Protein AF-B8X956-F1 (afdb_monomer_lite)

Foldseek 3Di:
DQDPVPDDDFLLAGFDQDPVGTHDPVRSLVVLLVVLLVVQVVCCVVPVDGDQEEEGDQQDHDPSNCVSCVVSNNNAYEGQAADDDDPPDSNSYHYDHDDDDDD

Secondary structure (DSSP, 8-state):
--STT-----TTTS--EETTEEPPHHHHHHHHHHHHHHHHHHHHHHHSS---EEE-GGG---HHHHHHHHHTT--EEE-S--S---TTS-STTB--PPPPP--

InterPro domains:
  IPR002509 NodB homology domain [PF01522] (27-76)
  IPR002509 NodB homology domain [PS51677] (1-103)
  IPR011330 Glycoside hydrolase/deacetylase, beta/alpha-barrel [SSF88713] (30-89)

Radius of gyration: 15.62 Å; chains: 1; bounding box: 40×40×42 Å

Sequence (103 aa):
LANPQGNVQPAVTTAGWSQNGYESMADYRARIKADFDASASQLREQTGRAPRILVWPYGAFNQTALDLARAAGMPYTFTLAEGLNKLSDSGSTVRRYLLEEDT

Organism: Aeromonas veronii (NCBI:txid654)

pLDDT: mean 96.73, std 4.14, range [64.19, 98.75]

Structure (mmCIF, N/CA/C/O backbone):
data_AF-B8X956-F1
#
_entry.id   AF-B8X956-F1
#
loop_
_atom_site.group_PDB
_atom_site.id
_atom_site.type_symbol
_atom_site.label_atom_id
_atom_site.label_alt_id
_atom_site.label_comp_id
_atom_site.label_asym_id
_atom_site.label_entity_id
_atom_site.label_seq_id
_atom_site.pdbx_PDB_ins_code
_atom_site.Cartn_x
_atom_site.Cartn_y
_atom_site.Cartn_z
_atom_site.occupancy
_atom_site.B_iso_or_equiv
_atom_site.auth_seq_id
_atom_site.auth_comp_id
_atom_site.auth_asym_id
_atom_site.auth_atom_id
_atom_site.pdbx_PDB_model_num
ATOM 1 N N . LEU A 1 1 ? 11.814 5.717 -10.799 1.00 92.69 1 LEU A N 1
ATOM 2 C CA . LEU A 1 1 ? 10.890 6.319 -11.793 1.00 92.69 1 LEU A CA 1
ATOM 3 C C . LEU A 1 1 ? 9.863 5.278 -12.207 1.00 92.69 1 LEU A C 1
ATOM 5 O O . LEU A 1 1 ? 10.097 4.104 -11.950 1.00 92.69 1 LEU A O 1
ATOM 9 N N . ALA A 1 2 ? 8.760 5.687 -12.829 1.00 95.94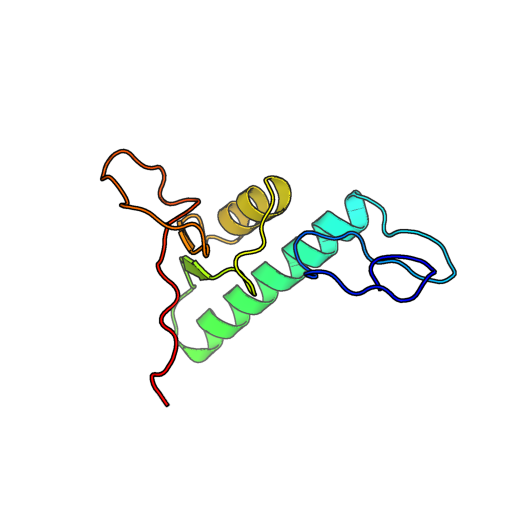 2 ALA A N 1
ATOM 10 C CA . ALA A 1 2 ? 7.760 4.777 -13.385 1.00 95.94 2 ALA A CA 1
ATOM 11 C C . ALA A 1 2 ? 8.051 4.393 -14.845 1.00 95.94 2 ALA A C 1
ATOM 13 O O . ALA A 1 2 ? 7.528 3.397 -15.331 1.00 95.94 2 ALA A O 1
ATOM 14 N N . ASN A 1 3 ? 8.848 5.186 -15.570 1.00 96.50 3 ASN A N 1
ATOM 15 C CA . ASN A 1 3 ? 9.197 4.943 -16.971 1.00 96.50 3 ASN A CA 1
ATOM 16 C C . ASN A 1 3 ? 10.472 5.721 -17.391 1.00 96.50 3 ASN A C 1
ATOM 18 O O . ASN A 1 3 ? 10.956 6.549 -16.609 1.00 96.50 3 ASN A O 1
ATOM 22 N N . PRO A 1 4 ? 10.999 5.499 -18.616 1.00 96.62 4 PRO A N 1
ATOM 23 C CA . PRO A 1 4 ? 12.176 6.206 -19.132 1.00 96.62 4 PRO A CA 1
ATOM 24 C C . PRO A 1 4 ? 12.018 7.721 -19.283 1.00 96.62 4 PRO A C 1
ATOM 26 O O . PRO A 1 4 ? 13.010 8.440 -19.306 1.00 96.62 4 PRO A O 1
ATOM 29 N N . GLN A 1 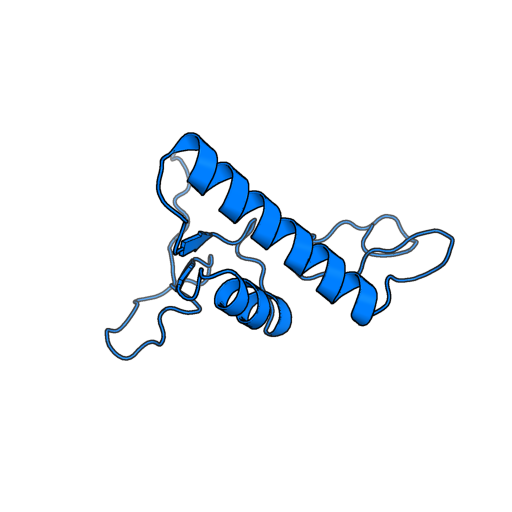5 ? 10.784 8.213 -19.406 1.00 96.56 5 GLN A N 1
ATOM 30 C CA . GLN A 1 5 ? 10.495 9.638 -19.596 1.00 96.56 5 GLN A CA 1
ATOM 31 C C . GLN A 1 5 ? 10.571 10.439 -18.289 1.00 96.56 5 GLN A C 1
ATOM 33 O O . GLN A 1 5 ? 10.433 11.656 -18.316 1.00 96.56 5 GLN A O 1
ATOM 38 N N . GLY A 1 6 ? 10.790 9.777 -17.149 1.00 95.50 6 GLY A N 1
ATOM 39 C CA . GLY A 1 6 ? 10.887 10.450 -15.856 1.00 95.50 6 GLY A CA 1
ATOM 40 C C . GLY A 1 6 ? 9.557 10.600 -15.123 1.00 95.50 6 GLY A C 1
ATOM 41 O O . GLY A 1 6 ? 9.514 11.269 -14.093 1.00 95.50 6 GLY A O 1
ATOM 42 N N . ASN A 1 7 ? 8.481 9.955 -15.585 1.00 96.94 7 ASN A N 1
ATOM 43 C CA . ASN A 1 7 ? 7.203 10.017 -14.881 1.00 96.94 7 ASN A CA 1
ATOM 44 C C . ASN A 1 7 ? 7.319 9.353 -13.502 1.00 96.94 7 ASN A C 1
ATOM 46 O O . ASN A 1 7 ? 7.998 8.333 -13.331 1.00 96.94 7 ASN A O 1
ATOM 50 N N . VAL A 1 8 ? 6.613 9.911 -12.521 1.00 96.81 8 VAL A N 1
ATOM 51 C CA . VAL A 1 8 ? 6.483 9.356 -11.170 1.00 96.81 8 VAL A CA 1
ATOM 52 C C . VAL A 1 8 ? 5.065 8.842 -10.951 1.00 96.81 8 VAL A C 1
ATOM 54 O O . VAL A 1 8 ? 4.106 9.376 -11.500 1.00 96.81 8 VAL A O 1
ATOM 57 N N . GLN A 1 9 ? 4.949 7.765 -10.184 1.00 97.00 9 GLN A N 1
ATOM 58 C CA . GLN A 1 9 ? 3.699 7.090 -9.842 1.00 97.00 9 GLN A CA 1
ATOM 59 C C . GLN A 1 9 ? 3.823 6.542 -8.412 1.00 97.00 9 GLN A C 1
ATOM 61 O O . GLN A 1 9 ? 4.948 6.446 -7.903 1.00 97.00 9 GLN A O 1
ATOM 66 N N . PRO A 1 10 ? 2.718 6.159 -7.750 1.00 97.50 10 PRO A N 1
ATOM 67 C CA . PRO A 1 10 ? 2.780 5.569 -6.420 1.00 97.50 10 PRO A CA 1
ATOM 68 C C . PRO A 1 10 ? 3.693 4.334 -6.377 1.00 97.50 10 PRO A C 1
ATOM 70 O O . PRO A 1 10 ? 3.542 3.389 -7.156 1.00 97.50 10 PRO A O 1
ATOM 73 N N . ALA A 1 11 ? 4.646 4.335 -5.442 1.00 97.31 11 ALA A N 1
ATOM 74 C CA . ALA A 1 11 ? 5.701 3.321 -5.361 1.00 97.31 11 ALA A CA 1
ATOM 75 C C . ALA A 1 11 ? 5.178 1.907 -5.054 1.00 97.31 11 ALA A C 1
ATOM 77 O O . ALA A 1 11 ? 5.815 0.916 -5.419 1.00 97.31 11 ALA A O 1
ATOM 78 N N . VAL A 1 12 ? 4.020 1.814 -4.390 1.00 97.50 12 VAL A N 1
ATOM 79 C CA . VAL A 1 12 ? 3.376 0.544 -4.026 1.00 97.50 12 VAL A CA 1
ATOM 80 C C . VAL A 1 12 ? 2.808 -0.173 -5.246 1.00 97.50 12 VAL A C 1
ATOM 82 O O . VAL A 1 12 ? 2.855 -1.396 -5.305 1.00 97.50 12 VAL A O 1
ATOM 85 N N . THR A 1 13 ? 2.260 0.551 -6.221 1.00 97.25 13 THR A N 1
ATOM 86 C CA . THR A 1 13 ? 1.530 -0.046 -7.352 1.00 97.25 13 THR A CA 1
ATOM 87 C C . THR A 1 13 ? 2.356 -0.155 -8.625 1.00 97.25 13 THR A C 1
ATOM 89 O O . THR A 1 13 ? 1.932 -0.825 -9.564 1.00 97.25 13 THR A O 1
ATOM 92 N N . THR A 1 14 ? 3.526 0.480 -8.652 1.00 96.88 14 THR A N 1
ATOM 93 C CA . THR A 1 14 ? 4.335 0.653 -9.859 1.00 96.88 14 THR A CA 1
ATOM 94 C C . THR A 1 14 ? 5.634 -0.138 -9.751 1.00 96.88 14 THR A C 1
ATOM 96 O O . THR A 1 14 ? 6.347 -0.034 -8.749 1.00 96.88 14 THR A O 1
ATOM 99 N N . ALA A 1 15 ? 5.964 -0.892 -10.802 1.00 96.19 15 ALA A N 1
ATOM 100 C CA . ALA A 1 15 ? 7.293 -1.469 -10.971 1.00 96.19 15 ALA A CA 1
ATOM 101 C C . ALA A 1 15 ? 8.319 -0.344 -11.181 1.00 96.19 15 ALA A C 1
ATOM 103 O O . ALA A 1 15 ? 8.110 0.556 -12.000 1.00 96.19 15 ALA A O 1
ATOM 104 N N . GLY A 1 16 ? 9.424 -0.374 -10.440 1.00 97.31 16 GLY A N 1
ATOM 105 C CA . GLY A 1 16 ? 10.481 0.621 -10.585 1.00 97.31 16 GLY A CA 1
ATOM 106 C C . GLY A 1 16 ? 11.132 0.561 -11.969 1.00 97.31 16 GLY A C 1
ATOM 107 O O . GLY A 1 16 ? 11.386 -0.512 -12.496 1.00 97.31 16 GLY A O 1
ATOM 108 N N . TRP A 1 17 ? 11.436 1.711 -12.561 1.00 97.62 17 TRP A N 1
ATOM 109 C CA . TRP A 1 17 ? 12.249 1.808 -13.772 1.00 97.62 17 TRP A CA 1
ATOM 110 C C . TRP A 1 17 ? 13.640 2.369 -13.461 1.00 97.62 17 TRP A C 1
ATOM 112 O O . TRP A 1 17 ? 13.769 3.335 -12.696 1.00 97.62 17 TRP A O 1
ATOM 122 N N . SER A 1 18 ? 14.655 1.786 -14.104 1.00 96.00 18 SER A N 1
ATOM 123 C CA . SER A 1 18 ? 16.053 2.230 -14.121 1.00 96.00 18 SER A CA 1
ATOM 124 C C . SER A 1 18 ? 16.644 2.121 -15.536 1.00 96.00 18 SER A C 1
ATOM 126 O O . SER A 1 18 ? 16.014 1.565 -16.434 1.00 96.00 18 SER A O 1
ATOM 128 N N . GLN A 1 19 ? 17.888 2.573 -15.738 1.00 95.19 19 GLN A N 1
ATOM 129 C CA . GLN A 1 19 ? 18.602 2.378 -17.013 1.00 95.19 19 GLN A CA 1
ATOM 130 C C . GLN A 1 19 ? 18.765 0.895 -17.395 1.00 95.19 19 GLN A C 1
ATOM 132 O O . GLN A 1 19 ? 18.883 0.580 -18.575 1.00 95.19 19 GLN A O 1
ATOM 137 N N . ASN A 1 20 ? 18.702 -0.010 -16.414 1.00 95.00 20 ASN A N 1
ATOM 138 C CA . ASN A 1 20 ? 18.757 -1.458 -16.621 1.00 95.00 20 ASN A CA 1
ATOM 139 C C . ASN A 1 20 ? 17.385 -2.063 -16.980 1.00 95.00 20 ASN A C 1
ATOM 141 O O . ASN A 1 20 ? 17.261 -3.279 -17.099 1.00 95.00 20 ASN A O 1
ATOM 145 N N . GLY A 1 21 ? 16.353 -1.231 -17.145 1.00 96.12 21 GLY A N 1
ATOM 146 C CA . GLY A 1 21 ? 14.990 -1.643 -17.459 1.00 96.12 21 GLY A CA 1
ATOM 147 C C . GLY A 1 21 ? 14.046 -1.596 -16.258 1.00 96.12 21 GLY A C 1
ATOM 148 O O . GLY A 1 21 ? 14.304 -0.931 -15.247 1.00 96.12 21 GLY A O 1
ATOM 149 N N . TYR A 1 22 ? 12.910 -2.271 -16.419 1.00 98.12 22 TYR A N 1
ATOM 150 C CA . TYR A 1 22 ? 11.878 -2.385 -15.396 1.00 98.12 22 TYR A CA 1
ATOM 151 C C . TYR A 1 22 ? 12.240 -3.438 -14.347 1.00 98.12 22 TYR A C 1
ATOM 153 O O . TYR A 1 22 ? 12.779 -4.495 -14.666 1.00 98.12 22 TYR A O 1
ATOM 161 N N . GLU A 1 23 ? 11.882 -3.144 -13.103 1.00 98.12 23 GLU A N 1
ATOM 162 C CA . GLU A 1 23 ? 11.861 -4.071 -11.982 1.00 98.12 23 GLU A CA 1
ATOM 163 C C . GLU A 1 23 ? 11.043 -5.311 -12.351 1.00 98.12 23 GLU A C 1
ATOM 165 O O . GLU A 1 23 ? 9.927 -5.208 -12.874 1.00 98.12 23 GLU A O 1
ATOM 170 N N . SER A 1 24 ? 11.597 -6.494 -12.083 1.00 98.12 24 SER A N 1
ATOM 171 C CA . SER A 1 24 ? 10.873 -7.735 -12.315 1.00 98.12 24 SER A CA 1
ATOM 172 C C . SER A 1 24 ? 9.711 -7.866 -11.329 1.00 98.12 24 SER A C 1
ATOM 174 O O . SER A 1 24 ? 9.722 -7.313 -10.229 1.00 98.12 24 SER A O 1
ATOM 176 N N . MET A 1 25 ? 8.705 -8.670 -11.671 1.00 97.19 25 MET A N 1
ATOM 177 C CA . MET A 1 25 ? 7.599 -8.923 -10.743 1.00 97.19 25 MET A CA 1
ATOM 178 C C . MET A 1 25 ? 8.047 -9.584 -9.429 1.00 97.19 25 MET A C 1
ATOM 180 O O . MET A 1 25 ? 7.384 -9.407 -8.405 1.00 97.19 25 MET A O 1
ATOM 184 N N . ALA A 1 26 ? 9.146 -10.345 -9.449 1.00 98.31 26 ALA A N 1
ATOM 185 C CA . ALA A 1 26 ? 9.714 -10.960 -8.254 1.00 98.31 26 ALA A CA 1
ATOM 186 C C . ALA A 1 26 ? 10.366 -9.905 -7.348 1.00 98.31 26 ALA A C 1
ATOM 188 O O . ALA A 1 26 ? 10.075 -9.872 -6.152 1.00 98.31 26 ALA A O 1
ATOM 189 N N . ASP A 1 27 ? 11.157 -9.003 -7.930 1.00 98.44 27 ASP A N 1
ATOM 190 C CA . ASP A 1 27 ? 11.821 -7.920 -7.197 1.00 98.44 27 ASP A CA 1
ATOM 191 C C . ASP A 1 27 ? 10.803 -6.929 -6.630 1.00 98.44 27 ASP A C 1
ATOM 193 O O . ASP A 1 27 ? 10.879 -6.574 -5.457 1.00 98.44 27 ASP A O 1
ATOM 197 N N . TYR A 1 28 ? 9.771 -6.590 -7.411 1.00 98.44 28 TYR A N 1
ATOM 198 C CA . TYR A 1 28 ? 8.634 -5.789 -6.957 1.00 98.44 28 TYR A CA 1
ATOM 199 C C . TYR A 1 28 ? 7.985 -6.389 -5.704 1.00 98.44 28 TYR A C 1
ATOM 201 O O . TYR A 1 28 ? 7.805 -5.706 -4.694 1.00 98.44 28 TYR A O 1
ATOM 209 N N . ARG A 1 29 ? 7.664 -7.690 -5.733 1.00 98.56 29 ARG A N 1
ATOM 210 C CA . ARG A 1 29 ? 7.078 -8.388 -4.578 1.00 98.56 29 ARG A CA 1
ATOM 211 C C . ARG A 1 29 ? 8.014 -8.369 -3.374 1.00 98.56 29 ARG A C 1
ATOM 213 O O . ARG A 1 29 ? 7.551 -8.119 -2.264 1.00 98.56 29 ARG A O 1
ATOM 220 N N . ALA A 1 30 ? 9.303 -8.626 -3.590 1.00 98.56 30 ALA A N 1
ATOM 221 C CA . ALA A 1 30 ? 10.304 -8.633 -2.531 1.00 98.56 30 ALA A CA 1
ATOM 222 C C . ALA A 1 30 ? 10.453 -7.250 -1.884 1.00 98.56 30 ALA A C 1
ATOM 224 O O . ALA A 1 30 ? 10.416 -7.149 -0.659 1.00 98.56 30 ALA A O 1
ATOM 225 N N . ARG A 1 31 ? 10.531 -6.187 -2.692 1.00 98.50 31 ARG A N 1
ATOM 226 C CA . ARG A 1 31 ? 10.620 -4.797 -2.234 1.00 98.50 31 ARG A CA 1
ATOM 227 C C . ARG A 1 31 ? 9.421 -4.407 -1.378 1.00 98.50 31 ARG A C 1
ATOM 229 O O . ARG A 1 31 ? 9.606 -3.912 -0.272 1.00 98.50 31 ARG A O 1
ATOM 236 N N . ILE A 1 32 ? 8.204 -4.642 -1.871 1.00 98.62 32 ILE A N 1
ATOM 237 C CA . ILE A 1 32 ? 6.979 -4.282 -1.142 1.00 98.62 32 ILE A CA 1
ATOM 238 C C . ILE A 1 32 ? 6.845 -5.093 0.150 1.00 98.62 32 ILE A C 1
ATOM 240 O O . ILE A 1 32 ? 6.490 -4.541 1.188 1.00 98.62 32 ILE A O 1
ATOM 244 N N . LYS A 1 33 ? 7.174 -6.391 0.120 1.00 98.62 33 LYS A N 1
ATOM 245 C CA . LYS A 1 33 ? 7.160 -7.222 1.328 1.00 98.62 33 LYS A CA 1
ATOM 246 C C . LYS A 1 33 ? 8.150 -6.708 2.375 1.00 98.62 33 LYS A C 1
ATOM 248 O O . LYS A 1 33 ? 7.782 -6.568 3.536 1.00 98.62 33 LYS A O 1
ATOM 253 N N . ALA A 1 34 ? 9.385 -6.429 1.959 1.00 98.75 34 ALA A N 1
ATOM 254 C CA . ALA A 1 34 ? 10.431 -5.938 2.848 1.00 98.75 34 ALA A CA 1
ATOM 255 C C . ALA A 1 34 ? 10.045 -4.601 3.499 1.00 98.75 34 ALA A C 1
ATOM 257 O O . ALA A 1 34 ? 10.261 -4.428 4.695 1.00 98.75 34 ALA A O 1
ATOM 258 N N . ASP A 1 35 ? 9.430 -3.692 2.737 1.00 98.69 35 ASP A N 1
ATOM 259 C CA . ASP A 1 35 ? 8.933 -2.409 3.244 1.00 98.69 35 ASP A CA 1
ATOM 260 C C . ASP A 1 35 ? 7.861 -2.593 4.335 1.00 98.69 35 ASP A C 1
ATOM 262 O O . ASP A 1 35 ? 7.978 -2.042 5.433 1.00 98.69 35 ASP A O 1
ATOM 266 N N . PHE A 1 36 ? 6.859 -3.444 4.087 1.00 98.56 36 PHE A N 1
ATOM 267 C CA . PHE A 1 36 ? 5.792 -3.699 5.061 1.00 98.56 36 PHE A CA 1
ATOM 268 C C . PHE A 1 36 ? 6.302 -4.398 6.323 1.00 98.56 36 PHE A C 1
ATOM 270 O O . PHE A 1 36 ? 5.910 -4.018 7.428 1.00 98.56 36 PHE A O 1
ATOM 277 N N . ASP A 1 37 ? 7.188 -5.386 6.179 1.00 98.44 37 ASP A N 1
ATOM 278 C CA . ASP A 1 37 ? 7.785 -6.093 7.315 1.00 98.44 37 ASP A CA 1
ATOM 279 C C . ASP A 1 37 ? 8.638 -5.145 8.172 1.00 98.44 37 ASP A C 1
ATOM 281 O O . ASP A 1 37 ? 8.549 -5.169 9.403 1.00 98.44 37 ASP A O 1
ATOM 285 N N . ALA A 1 38 ? 9.430 -4.274 7.535 1.00 98.56 38 ALA A N 1
ATOM 286 C CA . ALA A 1 38 ? 10.249 -3.285 8.228 1.00 98.56 38 ALA A CA 1
ATOM 287 C C . ALA A 1 38 ? 9.383 -2.282 9.003 1.00 98.56 38 ALA A C 1
ATOM 289 O O . ALA A 1 38 ? 9.640 -2.032 10.183 1.00 98.56 38 ALA A O 1
ATOM 290 N N . SER A 1 39 ? 8.318 -1.764 8.379 1.00 98.12 39 SER A N 1
ATOM 291 C CA . SER A 1 39 ? 7.358 -0.872 9.038 1.00 98.12 39 SER A CA 1
ATOM 292 C C . SER A 1 39 ? 6.691 -1.547 10.243 1.00 98.12 39 SER A C 1
ATOM 294 O O . SER A 1 39 ? 6.625 -0.969 11.332 1.00 98.12 39 SER A O 1
ATOM 296 N N . ALA A 1 40 ? 6.257 -2.801 10.087 1.00 98.19 40 ALA A N 1
ATOM 297 C CA . ALA 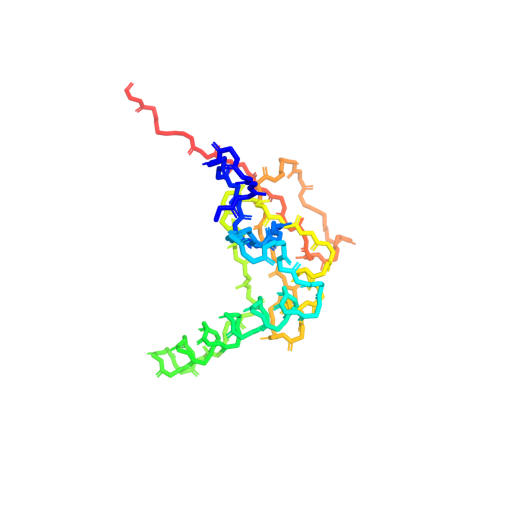A 1 40 ? 5.629 -3.561 11.160 1.00 98.19 40 ALA A CA 1
ATOM 298 C C . ALA A 1 40 ? 6.589 -3.847 12.328 1.00 98.19 40 ALA A C 1
ATOM 300 O O . ALA A 1 40 ? 6.185 -3.702 13.488 1.00 98.19 40 ALA A O 1
ATOM 301 N N . SER A 1 41 ? 7.848 -4.208 12.043 1.00 98.38 41 SER A N 1
ATOM 302 C CA . SER A 1 41 ? 8.881 -4.408 13.072 1.00 98.38 41 SER A CA 1
ATOM 303 C C . SER A 1 41 ? 9.148 -3.117 13.836 1.00 98.38 41 SER A C 1
ATOM 305 O O . SER A 1 41 ? 9.067 -3.101 15.063 1.00 98.38 41 SER A O 1
ATOM 307 N N . GLN A 1 42 ? 9.363 -2.012 13.115 1.00 98.56 42 GLN A N 1
ATOM 308 C CA . GLN A 1 42 ? 9.663 -0.714 13.715 1.00 98.56 42 GLN A CA 1
ATOM 309 C C . GLN A 1 42 ? 8.531 -0.235 14.634 1.00 98.56 42 GLN A C 1
ATOM 311 O O . GLN A 1 42 ? 8.781 0.176 15.767 1.00 98.56 42 GLN A O 1
ATOM 316 N N . LEU A 1 43 ? 7.274 -0.331 14.191 1.00 98.38 43 LEU A N 1
ATOM 317 C CA . LEU A 1 43 ? 6.125 0.045 15.019 1.00 98.38 43 LEU A CA 1
ATOM 318 C C . LEU A 1 43 ? 5.993 -0.851 16.254 1.00 98.38 43 LEU A C 1
ATOM 320 O O . LEU A 1 43 ? 5.682 -0.356 17.340 1.00 98.38 43 LEU A O 1
ATOM 324 N N . ARG A 1 44 ? 6.265 -2.154 16.125 1.00 98.31 44 ARG A N 1
ATOM 325 C CA . ARG A 1 44 ? 6.258 -3.074 17.267 1.00 98.31 44 ARG A CA 1
ATOM 326 C C . ARG A 1 44 ? 7.340 -2.726 18.281 1.00 98.31 44 ARG A C 1
ATOM 328 O O . ARG A 1 44 ? 7.050 -2.727 19.473 1.00 98.31 44 ARG A O 1
ATOM 335 N N . GLU A 1 45 ? 8.551 -2.438 17.824 1.00 98.62 45 GLU A N 1
ATOM 336 C CA . GLU A 1 45 ? 9.677 -2.055 18.680 1.00 98.62 45 GLU A CA 1
ATOM 337 C C . GLU A 1 45 ? 9.385 -0.761 19.445 1.00 98.62 45 GLU A C 1
ATOM 339 O O . GLU A 1 45 ? 9.625 -0.686 20.647 1.00 98.62 45 GLU A O 1
ATOM 344 N N . GLN A 1 46 ? 8.806 0.235 18.773 1.00 98.56 46 GLN A N 1
ATOM 345 C CA . GLN A 1 46 ? 8.560 1.553 19.362 1.00 98.56 46 GLN A CA 1
ATOM 346 C C . GLN A 1 46 ? 7.315 1.608 20.255 1.00 98.56 46 GLN A C 1
ATOM 348 O O . GLN A 1 46 ? 7.283 2.365 21.222 1.00 98.56 46 GLN A O 1
ATOM 353 N N . THR A 1 47 ? 6.273 0.835 19.939 1.00 98.12 47 THR A N 1
ATOM 354 C CA . THR A 1 47 ? 4.964 0.933 20.618 1.00 98.12 47 THR A CA 1
ATOM 355 C C . THR A 1 47 ? 4.611 -0.296 21.459 1.00 98.12 47 THR A C 1
ATOM 357 O O . THR A 1 47 ? 3.588 -0.311 22.146 1.00 98.12 47 THR A O 1
ATOM 360 N N . GLY A 1 48 ? 5.417 -1.358 21.380 1.00 98.38 48 GLY A N 1
ATOM 361 C CA . GLY A 1 48 ? 5.142 -2.658 21.994 1.00 98.38 48 GLY A CA 1
ATOM 362 C C . GLY A 1 48 ? 4.045 -3.469 21.293 1.00 98.38 48 GLY A C 1
ATOM 363 O O . GLY A 1 48 ? 3.677 -4.542 21.776 1.00 98.38 48 GLY A O 1
ATOM 364 N N . ARG A 1 49 ? 3.486 -2.987 20.172 1.00 97.75 49 ARG A N 1
ATOM 365 C CA . ARG A 1 49 ? 2.369 -3.628 19.460 1.00 97.75 49 ARG A CA 1
ATOM 366 C C . ARG A 1 49 ? 2.608 -3.653 17.955 1.00 97.75 49 ARG A C 1
ATOM 368 O O . ARG A 1 49 ? 2.922 -2.634 17.355 1.00 97.75 49 ARG A O 1
ATOM 375 N N . ALA A 1 50 ? 2.411 -4.816 17.339 1.00 97.56 50 ALA A N 1
ATOM 376 C CA . ALA A 1 50 ? 2.438 -4.920 15.883 1.00 97.56 50 ALA A CA 1
ATOM 377 C C . ALA A 1 50 ? 1.205 -4.219 15.274 1.00 97.56 50 ALA A C 1
ATOM 379 O O . ALA A 1 50 ? 0.099 -4.370 15.814 1.00 97.56 50 ALA A O 1
ATOM 380 N N . PRO A 1 51 ? 1.360 -3.467 14.169 1.00 98.31 51 PRO A N 1
ATOM 381 C CA . PRO A 1 51 ? 0.228 -2.866 13.478 1.00 98.31 51 PRO A CA 1
ATOM 382 C C . PRO A 1 51 ? -0.655 -3.950 12.854 1.00 98.31 51 PRO A C 1
ATOM 384 O O . PRO A 1 51 ? -0.190 -5.013 12.456 1.00 98.31 51 PRO A O 1
ATOM 387 N N . ARG A 1 52 ? -1.951 -3.652 12.752 1.00 98.25 52 ARG A N 1
ATOM 388 C CA . ARG A 1 52 ? -2.957 -4.514 12.101 1.00 98.25 52 ARG A CA 1
ATOM 389 C C . ARG A 1 52 ? -3.726 -3.809 10.982 1.00 98.25 52 ARG A C 1
ATOM 391 O O . ARG A 1 52 ? -4.645 -4.389 10.408 1.00 98.25 52 ARG A O 1
ATOM 398 N N . ILE A 1 53 ? -3.384 -2.545 10.730 1.00 98.50 53 ILE A N 1
ATOM 399 C CA . ILE A 1 53 ? -4.005 -1.675 9.733 1.00 98.50 53 ILE A CA 1
ATOM 400 C C . ILE A 1 53 ? -2.896 -1.036 8.905 1.00 98.50 53 ILE A C 1
ATOM 402 O O . ILE A 1 53 ? -1.937 -0.524 9.480 1.00 98.50 53 ILE A O 1
ATOM 406 N N . LEU A 1 54 ? -3.070 -1.018 7.585 1.00 98.62 54 LEU A N 1
ATOM 407 C CA . LEU A 1 54 ? -2.231 -0.263 6.656 1.00 98.62 54 LEU A CA 1
ATOM 408 C C . LEU A 1 54 ? -3.056 0.853 6.003 1.00 98.62 54 LEU A C 1
ATOM 410 O O . LEU A 1 54 ? -4.170 0.617 5.540 1.00 98.62 54 LEU A O 1
ATOM 414 N N . VAL A 1 55 ? -2.520 2.070 5.933 1.00 98.50 55 VAL A N 1
ATOM 415 C CA . VAL A 1 55 ? -3.146 3.185 5.201 1.00 98.50 55 VAL A CA 1
ATOM 416 C C . VAL A 1 55 ? -2.359 3.426 3.919 1.00 98.50 55 VAL A C 1
ATOM 418 O O . VAL A 1 55 ? -1.167 3.713 3.982 1.00 98.50 55 VAL A O 1
ATOM 421 N N . TRP A 1 56 ? -3.005 3.294 2.759 1.00 98.38 56 TRP A N 1
ATOM 422 C CA . TRP A 1 56 ? -2.318 3.401 1.473 1.00 98.38 56 TRP A CA 1
ATOM 423 C C . TRP A 1 56 ? -1.904 4.847 1.180 1.00 98.38 56 TRP A C 1
ATOM 425 O O . TRP A 1 56 ? -2.782 5.718 1.110 1.00 98.38 56 TRP A O 1
ATOM 435 N N . PRO A 1 57 ? -0.609 5.123 0.935 1.00 97.69 57 PRO A N 1
ATOM 436 C CA . PRO A 1 57 ? -0.181 6.418 0.425 1.00 97.69 57 PRO A CA 1
ATOM 437 C C . PRO A 1 57 ? -0.924 6.747 -0.871 1.00 97.69 57 PRO A C 1
ATOM 439 O O . PRO A 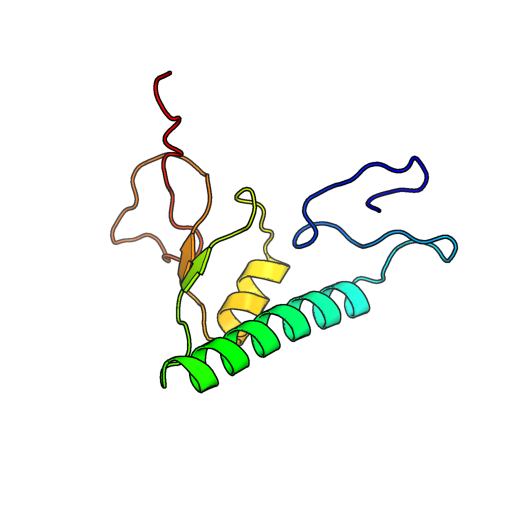1 57 ? -1.011 5.911 -1.775 1.00 97.69 57 PRO A O 1
ATOM 442 N N . TYR A 1 58 ? -1.496 7.950 -0.944 1.00 96.50 58 TYR A N 1
ATOM 443 C CA . TYR A 1 58 ? -2.308 8.408 -2.081 1.00 96.50 58 TYR A CA 1
ATOM 444 C C . TYR A 1 58 ? -3.522 7.513 -2.401 1.00 96.50 58 TYR A C 1
ATOM 446 O O . TYR A 1 58 ? -4.069 7.580 -3.496 1.00 96.50 58 TYR A O 1
ATOM 454 N N . GLY A 1 59 ? -3.932 6.631 -1.479 1.00 96.62 59 GLY A N 1
ATOM 455 C CA . GLY A 1 59 ? -4.987 5.647 -1.727 1.00 96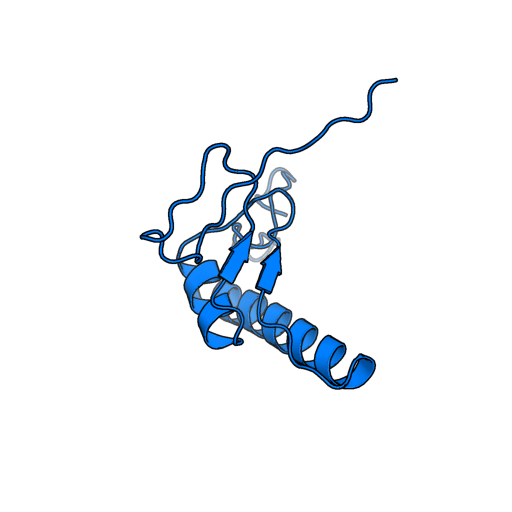.62 59 GLY A CA 1
ATOM 456 C C . GLY A 1 59 ? -4.621 4.563 -2.747 1.00 96.62 59 GLY A C 1
ATOM 457 O O . GLY A 1 59 ? -5.510 3.828 -3.172 1.00 96.62 59 GLY A O 1
ATOM 458 N N . ALA A 1 60 ? -3.350 4.452 -3.146 1.00 97.62 60 ALA A N 1
ATOM 459 C CA . ALA A 1 60 ? -2.912 3.569 -4.219 1.00 97.62 60 ALA A CA 1
ATOM 460 C C . ALA A 1 60 ? -2.603 2.152 -3.716 1.00 97.62 60 ALA A C 1
ATOM 462 O O . ALA A 1 60 ? -1.735 1.952 -2.867 1.00 97.62 60 ALA A O 1
ATOM 463 N N . PHE A 1 61 ? -3.274 1.157 -4.294 1.00 97.81 61 PHE A N 1
ATOM 464 C CA . PHE A 1 61 ? -3.061 -0.258 -3.996 1.00 97.81 61 PHE A CA 1
ATOM 465 C C . PHE A 1 61 ? -3.333 -1.133 -5.224 1.00 97.81 61 PHE A C 1
ATOM 467 O O . PHE A 1 61 ? -3.924 -0.696 -6.210 1.00 97.81 61 PHE A O 1
ATOM 474 N N . ASN A 1 62 ? -2.893 -2.387 -5.163 1.00 97.75 62 ASN A N 1
ATOM 475 C CA . ASN A 1 62 ? -3.256 -3.434 -6.115 1.00 97.75 62 ASN A CA 1
ATOM 476 C C . ASN A 1 62 ? -3.389 -4.775 -5.371 1.00 97.75 62 ASN A C 1
ATOM 478 O O . ASN A 1 62 ? -3.093 -4.862 -4.178 1.00 97.75 62 ASN A O 1
ATOM 482 N N . GLN A 1 63 ? -3.813 -5.832 -6.067 1.00 97.94 63 GLN A N 1
ATOM 483 C CA . GLN A 1 63 ? -4.031 -7.138 -5.437 1.00 97.94 63 GLN A CA 1
ATOM 484 C C . GLN A 1 63 ? -2.759 -7.718 -4.794 1.00 97.94 63 GLN A C 1
ATOM 486 O O . GLN A 1 63 ? -2.819 -8.240 -3.685 1.00 97.94 63 GLN A O 1
ATOM 491 N N . THR A 1 64 ? -1.597 -7.566 -5.440 1.00 98.25 64 THR A N 1
ATOM 492 C CA . THR A 1 64 ? -0.322 -8.057 -4.889 1.00 98.25 64 THR A CA 1
ATOM 493 C C . THR A 1 64 ? 0.008 -7.366 -3.565 1.00 98.25 64 THR A C 1
ATOM 495 O O . THR A 1 64 ? 0.366 -8.031 -2.597 1.00 98.25 64 THR A O 1
ATOM 498 N N . ALA A 1 65 ? -0.153 -6.043 -3.496 1.00 98.19 65 ALA A N 1
ATOM 499 C CA . ALA A 1 65 ? 0.076 -5.272 -2.280 1.00 98.19 65 ALA A CA 1
ATOM 500 C C . ALA A 1 65 ? -0.917 -5.637 -1.161 1.00 98.19 65 ALA A C 1
ATOM 502 O O . ALA A 1 65 ? -0.508 -5.748 -0.009 1.00 98.19 65 ALA A O 1
ATOM 503 N N . LEU A 1 66 ? -2.193 -5.892 -1.482 1.00 98.50 66 LEU A N 1
ATOM 504 C CA . LEU A 1 66 ? -3.184 -6.363 -0.502 1.00 98.50 66 LEU A CA 1
ATOM 505 C C . LEU A 1 66 ? -2.790 -7.712 0.114 1.00 98.50 66 LEU A C 1
ATOM 507 O O . LEU A 1 66 ? -2.888 -7.896 1.328 1.00 98.50 66 LEU A O 1
ATOM 511 N N . ASP A 1 67 ? -2.327 -8.652 -0.710 1.00 98.50 67 ASP A N 1
ATOM 512 C CA . ASP A 1 67 ? -1.915 -9.974 -0.238 1.00 98.50 67 ASP A CA 1
ATOM 513 C C . ASP A 1 67 ? -0.647 -9.901 0.623 1.00 98.50 67 ASP A C 1
ATOM 515 O O . ASP A 1 67 ? -0.564 -10.568 1.657 1.00 98.50 67 ASP A O 1
ATOM 519 N N . LEU A 1 68 ? 0.305 -9.039 0.254 1.00 98.62 68 LEU A N 1
ATOM 520 C CA . LEU A 1 68 ? 1.506 -8.782 1.050 1.00 98.62 68 LEU A CA 1
ATOM 521 C C . LEU A 1 68 ? 1.186 -8.079 2.376 1.00 98.62 68 LEU A C 1
ATOM 523 O O . LEU A 1 68 ? 1.729 -8.471 3.405 1.00 98.62 68 LEU A O 1
ATOM 527 N N . ALA A 1 69 ? 0.270 -7.107 2.391 1.00 98.56 69 ALA A N 1
ATOM 528 C CA . ALA A 1 69 ? -0.171 -6.451 3.623 1.00 98.56 69 ALA A CA 1
ATOM 529 C C . ALA A 1 69 ? -0.830 -7.452 4.586 1.00 98.56 69 ALA A C 1
ATOM 531 O O . ALA A 1 69 ? -0.513 -7.475 5.777 1.00 98.56 69 ALA A O 1
ATOM 532 N N . ARG A 1 70 ? -1.679 -8.353 4.066 1.00 98.38 70 ARG A N 1
ATOM 533 C CA . ARG A 1 70 ? -2.256 -9.456 4.850 1.00 98.38 70 ARG A CA 1
ATOM 534 C C . ARG A 1 70 ? -1.167 -10.367 5.420 1.00 98.38 70 ARG A C 1
ATOM 536 O O . ARG A 1 70 ? -1.231 -10.705 6.600 1.00 98.38 70 ARG A O 1
ATOM 543 N N . ALA A 1 71 ? -0.179 -10.747 4.608 1.00 98.12 71 ALA A N 1
ATOM 544 C CA . ALA A 1 71 ? 0.938 -11.588 5.041 1.00 98.12 71 ALA A CA 1
ATOM 545 C C . ALA A 1 71 ? 1.807 -10.914 6.120 1.00 98.12 71 ALA A C 1
ATOM 547 O O . ALA A 1 71 ? 2.304 -11.599 7.009 1.00 98.12 71 ALA A O 1
ATOM 548 N N . ALA A 1 72 ? 1.924 -9.584 6.087 1.00 97.94 72 ALA A N 1
ATOM 549 C CA . ALA A 1 72 ? 2.601 -8.775 7.103 1.00 97.94 72 ALA A CA 1
ATOM 550 C C . ALA A 1 72 ? 1.751 -8.530 8.373 1.00 97.94 72 ALA A C 1
ATOM 552 O O . ALA A 1 72 ? 2.139 -7.755 9.244 1.00 97.94 72 ALA A O 1
ATOM 553 N N . GLY A 1 73 ? 0.579 -9.166 8.503 1.00 98.19 73 GLY A N 1
ATOM 554 C CA . GLY A 1 73 ? -0.292 -9.030 9.676 1.00 98.19 73 GLY A CA 1
ATOM 555 C C . GLY A 1 73 ? -1.209 -7.804 9.657 1.00 98.19 73 GLY A C 1
ATOM 556 O O . GLY A 1 73 ? -1.872 -7.525 10.656 1.00 98.19 73 GLY A O 1
ATOM 557 N N . MET A 1 74 ? -1.312 -7.108 8.521 1.00 98.62 74 MET A N 1
ATOM 558 C CA . MET A 1 74 ? -2.172 -5.937 8.314 1.00 98.62 74 MET A CA 1
ATOM 559 C C . MET A 1 74 ? -3.310 -6.247 7.319 1.00 98.62 74 MET A C 1
ATOM 561 O O . MET A 1 74 ? -3.326 -5.720 6.207 1.00 98.62 74 MET A O 1
ATOM 565 N N . PRO A 1 75 ? -4.276 -7.121 7.672 1.00 98.25 75 PRO A N 1
ATOM 566 C CA . PRO A 1 75 ? -5.341 -7.541 6.757 1.00 98.25 75 PRO A CA 1
ATOM 567 C C . PRO A 1 75 ? -6.372 -6.441 6.466 1.00 98.25 75 PRO A C 1
ATOM 569 O O . PRO A 1 75 ? -7.083 -6.525 5.465 1.00 98.25 75 PRO A O 1
ATOM 572 N N . TYR A 1 76 ? -6.465 -5.432 7.336 1.00 98.38 76 TYR A N 1
ATOM 573 C CA . TYR A 1 76 ? -7.360 -4.294 7.170 1.00 98.38 76 TYR A CA 1
ATOM 574 C C . TYR A 1 76 ? -6.595 -3.137 6.544 1.00 98.38 76 TYR A C 1
ATOM 576 O O . TYR A 1 76 ? -5.566 -2.725 7.078 1.00 98.38 76 TYR A O 1
ATOM 584 N N . THR A 1 77 ? -7.081 -2.593 5.430 1.00 98.56 77 THR A N 1
ATOM 585 C CA . THR A 1 77 ? -6.360 -1.509 4.751 1.00 98.56 77 THR A CA 1
ATOM 586 C C . THR A 1 77 ? -7.275 -0.376 4.329 1.00 98.56 77 THR A C 1
ATOM 588 O O . THR A 1 77 ? -8.448 -0.593 4.032 1.00 98.56 77 THR A O 1
ATOM 591 N N . PHE A 1 78 ? -6.762 0.849 4.387 1.00 98.50 78 PHE A N 1
ATOM 592 C CA . PHE A 1 78 ? -7.540 2.073 4.240 1.00 98.50 78 PHE A CA 1
ATOM 593 C C . PHE A 1 78 ? -7.161 2.758 2.930 1.00 98.50 78 PHE A C 1
ATOM 595 O O . PHE A 1 78 ? -6.000 3.098 2.699 1.00 98.50 78 PHE A O 1
ATOM 602 N N . THR A 1 79 ? -8.159 2.958 2.076 1.00 97.56 79 THR A N 1
ATOM 603 C CA . THR A 1 79 ? -8.023 3.537 0.734 1.00 97.56 79 THR A CA 1
ATOM 604 C C . THR A 1 79 ? -8.462 5.009 0.730 1.00 97.56 79 THR A C 1
ATOM 606 O O . THR A 1 79 ? -8.731 5.585 1.793 1.00 97.56 79 THR A O 1
ATOM 609 N N . LEU A 1 80 ? -8.513 5.616 -0.459 1.00 96.94 80 LEU A N 1
ATOM 610 C CA . LEU A 1 80 ? -9.221 6.877 -0.730 1.00 96.94 80 LEU A CA 1
ATOM 611 C C . LEU A 1 80 ? -10.460 6.664 -1.615 1.00 96.94 80 LEU A C 1
ATOM 613 O O . LEU A 1 80 ? -10.995 7.615 -2.169 1.00 96.94 80 LEU A O 1
ATOM 617 N N . ALA A 1 81 ? -10.911 5.416 -1.780 1.00 94.44 81 ALA A N 1
ATOM 618 C CA . ALA A 1 81 ? -12.187 5.174 -2.433 1.00 94.44 81 ALA A CA 1
ATOM 619 C C . ALA A 1 81 ? -13.307 5.716 -1.539 1.00 94.44 81 ALA A C 1
ATOM 621 O O . ALA A 1 81 ? -13.345 5.429 -0.340 1.00 94.44 81 ALA A O 1
ATOM 622 N N . GLU A 1 82 ? -14.220 6.475 -2.127 1.00 94.81 82 GLU A N 1
ATOM 623 C CA . GLU A 1 82 ? -15.362 7.034 -1.418 1.00 94.81 82 GLU A CA 1
ATOM 624 C C . GLU A 1 82 ? -16.488 6.010 -1.232 1.00 94.81 82 GLU A C 1
ATOM 626 O O . GLU A 1 82 ? -16.572 4.980 -1.913 1.00 94.81 82 GLU A O 1
ATOM 631 N N . GLY A 1 83 ? -17.387 6.313 -0.297 1.00 94.81 83 GLY A N 1
ATOM 632 C CA . GLY A 1 83 ? -18.604 5.551 -0.050 1.00 94.81 83 GLY A CA 1
ATOM 633 C C . GLY A 1 83 ? -18.664 4.902 1.329 1.00 94.81 83 GLY A C 1
ATOM 634 O O . GLY A 1 83 ? -17.720 4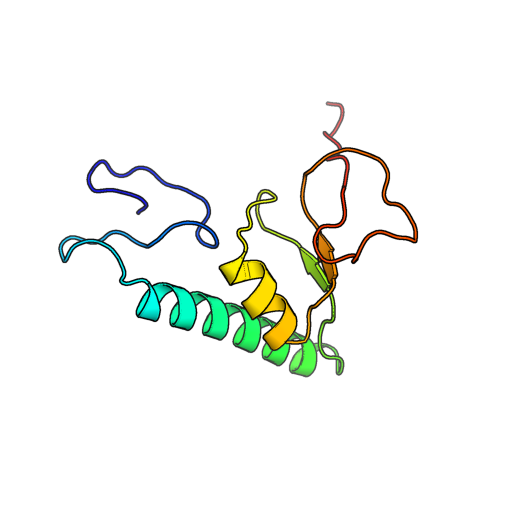.917 2.118 1.00 94.81 83 GLY A O 1
ATOM 635 N N . LEU A 1 84 ? -19.825 4.318 1.618 1.00 96.31 84 LEU A N 1
ATOM 636 C CA . LEU A 1 84 ? -20.110 3.703 2.910 1.00 96.31 84 LEU A CA 1
ATOM 637 C C . LEU A 1 84 ? -19.499 2.302 3.007 1.00 96.31 84 LEU A C 1
ATOM 639 O O . LEU A 1 84 ? -19.666 1.477 2.106 1.00 96.31 84 LEU A O 1
ATOM 643 N N . ASN A 1 85 ? -18.849 2.020 4.134 1.00 97.50 85 ASN A N 1
ATOM 644 C CA . ASN A 1 85 ? -18.411 0.674 4.496 1.00 97.50 85 ASN A CA 1
ATOM 645 C C . ASN A 1 85 ? -19.577 -0.101 5.119 1.00 97.50 85 ASN A C 1
ATOM 647 O O . ASN A 1 85 ? -20.327 0.445 5.931 1.00 97.50 85 ASN A O 1
ATOM 651 N N . LYS A 1 86 ? -19.721 -1.378 4.762 1.00 96.88 86 LYS A N 1
ATOM 652 C CA . LYS A 1 86 ? -20.727 -2.285 5.332 1.00 96.88 86 LYS A CA 1
ATOM 653 C C . LYS A 1 86 ? -20.056 -3.329 6.219 1.00 96.88 86 LYS A C 1
ATOM 655 O O . LYS A 1 86 ? -18.916 -3.705 5.979 1.00 96.88 86 LYS A O 1
ATOM 660 N N . LEU A 1 87 ? -20.790 -3.868 7.194 1.00 94.38 87 LEU A N 1
ATOM 661 C CA . LEU A 1 87 ? -20.298 -4.960 8.052 1.00 94.38 87 LEU A CA 1
ATOM 662 C C . LEU A 1 87 ? -19.938 -6.234 7.269 1.00 94.38 87 LEU A C 1
ATOM 664 O O . LEU A 1 87 ? -19.135 -7.031 7.737 1.00 94.38 87 LEU A O 1
ATOM 668 N N . SER A 1 88 ? -20.533 -6.426 6.090 1.00 96.25 88 SER A N 1
ATOM 669 C CA . SER A 1 88 ? -20.241 -7.542 5.186 1.00 96.25 88 SER A CA 1
ATOM 670 C C . SER A 1 88 ? -18.964 -7.355 4.361 1.00 96.25 88 SER A C 1
ATOM 672 O O . SER A 1 88 ? -18.551 -8.292 3.681 1.00 96.25 88 SER A O 1
ATOM 674 N N . ASP A 1 89 ? -18.377 -6.155 4.346 1.00 96.50 89 ASP A N 1
ATOM 675 C CA . ASP A 1 89 ? -17.161 -5.890 3.580 1.00 96.50 89 ASP A CA 1
ATOM 676 C C . ASP A 1 89 ? -15.969 -6.579 4.266 1.00 96.50 89 ASP A C 1
ATOM 678 O O . ASP A 1 89 ? -15.869 -6.611 5.491 1.00 96.50 89 ASP A O 1
ATOM 682 N N . SER A 1 90 ? -15.015 -7.095 3.487 1.00 95.38 90 SER A N 1
ATOM 683 C CA . SER A 1 90 ? -13.832 -7.804 4.012 1.00 95.38 90 SER A CA 1
ATOM 684 C C . SER A 1 90 ? -12.943 -6.951 4.928 1.00 95.38 90 SER A C 1
ATOM 686 O O . SER A 1 90 ? -12.075 -7.481 5.619 1.00 95.38 90 SER A O 1
ATOM 688 N N . GLY A 1 91 ? -13.080 -5.622 4.858 1.00 96.12 91 GLY A N 1
ATOM 689 C CA . GLY A 1 91 ? -12.183 -4.660 5.492 1.00 96.12 91 GLY A CA 1
ATOM 690 C C . GLY A 1 91 ? -10.803 -4.556 4.827 1.00 96.12 91 GLY A C 1
ATOM 691 O O . GLY A 1 91 ? -9.988 -3.736 5.245 1.00 96.12 91 GLY A O 1
ATOM 692 N N . SER A 1 92 ? -10.534 -5.320 3.761 1.00 97.25 92 SER A N 1
ATOM 693 C CA . SER A 1 92 ? -9.266 -5.228 3.028 1.00 97.25 92 SER A CA 1
ATOM 694 C C . SER A 1 92 ? -9.162 -3.968 2.172 1.00 97.25 92 SER A C 1
ATOM 696 O O . SER A 1 92 ? -8.073 -3.665 1.715 1.00 97.25 92 SER A O 1
ATOM 698 N N . THR A 1 93 ? -10.259 -3.241 1.948 1.00 97.75 93 THR A N 1
ATOM 699 C CA . THR A 1 93 ? -10.308 -1.987 1.173 1.00 97.75 93 THR A CA 1
ATOM 700 C C . THR A 1 93 ? -11.308 -1.012 1.800 1.00 97.75 93 THR A C 1
ATOM 702 O O . THR A 1 93 ? -12.339 -0.686 1.210 1.00 97.75 93 THR A O 1
ATOM 705 N N . VAL A 1 94 ? -11.046 -0.581 3.034 1.00 98.31 94 VAL A N 1
ATOM 706 C CA . VAL A 1 94 ? -11.895 0.382 3.748 1.00 98.31 94 VAL A CA 1
ATOM 707 C C . VAL A 1 94 ? -11.930 1.704 2.981 1.00 98.31 94 VAL A C 1
ATOM 709 O O . VAL A 1 94 ? -10.889 2.265 2.619 1.00 98.31 94 VAL A O 1
ATOM 712 N N . ARG A 1 95 ? -13.145 2.185 2.728 1.00 98.19 95 ARG A N 1
ATOM 713 C CA . ARG A 1 95 ? -13.451 3.444 2.042 1.00 98.19 95 ARG A CA 1
ATOM 714 C C . ARG A 1 95 ? -13.365 4.628 2.994 1.00 98.19 95 ARG A C 1
ATOM 716 O O . ARG A 1 95 ? -13.714 4.492 4.170 1.00 98.19 95 ARG A O 1
ATOM 723 N N . ARG A 1 96 ? -12.904 5.774 2.494 1.00 97.38 96 ARG A N 1
ATOM 724 C CA . ARG A 1 96 ? -12.764 7.025 3.250 1.00 97.38 96 ARG A CA 1
ATOM 725 C C . ARG A 1 96 ? -13.011 8.223 2.352 1.00 97.38 96 ARG A C 1
ATOM 727 O O . ARG A 1 96 ? -12.596 8.214 1.200 1.00 97.38 96 ARG A O 1
ATOM 734 N N . TYR A 1 97 ? -13.599 9.261 2.931 1.00 95.75 97 TYR A N 1
ATOM 735 C CA . TYR A 1 97 ? -13.615 10.589 2.335 1.00 95.75 97 TYR A CA 1
ATOM 736 C C . TYR A 1 97 ? -12.331 11.320 2.718 1.00 95.75 97 TYR A C 1
ATOM 738 O O . TYR A 1 97 ? -11.939 11.316 3.890 1.00 95.75 97 TYR A O 1
ATOM 746 N N . LEU A 1 98 ? -11.666 11.903 1.724 1.00 94.94 98 LEU A N 1
ATOM 747 C CA . LEU A 1 98 ? -10.592 12.854 1.966 1.00 94.94 98 LEU A CA 1
ATOM 748 C C . LEU A 1 98 ? -11.243 14.193 2.308 1.00 94.94 98 LEU A C 1
ATOM 750 O O . LEU A 1 98 ? -12.081 14.673 1.552 1.00 94.94 98 LEU A O 1
ATOM 754 N N . LEU A 1 99 ? -10.896 14.752 3.461 1.00 93.31 99 LEU A N 1
ATOM 755 C CA . LEU A 1 99 ? -11.321 16.098 3.820 1.00 93.31 99 LEU A CA 1
ATOM 756 C C . LEU A 1 99 ? -10.263 17.072 3.321 1.00 93.31 99 LEU A C 1
ATOM 758 O O . LEU A 1 99 ? -9.073 16.868 3.573 1.00 93.31 99 LEU A O 1
ATOM 762 N N . GLU A 1 100 ? -10.711 18.099 2.617 1.00 89.06 100 GLU A N 1
ATOM 763 C CA . GLU A 1 100 ? -9.893 19.254 2.274 1.00 89.06 100 GLU A CA 1
ATOM 764 C C . GLU A 1 100 ? -10.050 20.300 3.384 1.00 89.06 100 GLU A C 1
ATOM 766 O O . GLU A 1 100 ? -11.080 20.355 4.060 1.00 89.06 100 GLU A O 1
ATOM 771 N N . GLU A 1 101 ? -8.994 21.066 3.642 1.00 87.19 101 GLU A N 1
ATOM 772 C CA . GLU A 1 101 ? -9.049 22.163 4.604 1.00 87.19 101 GLU A CA 1
ATOM 773 C C . GLU A 1 101 ? -9.725 23.355 3.918 1.00 87.19 101 GLU A C 1
ATOM 775 O O . GLU A 1 101 ? -9.259 23.804 2.869 1.00 87.19 101 GLU A O 1
ATOM 780 N N . ASP A 1 102 ? -10.832 23.842 4.481 1.00 78.25 102 ASP A N 1
ATOM 781 C CA . ASP A 1 102 ? -11.468 25.069 4.001 1.00 78.25 102 ASP A CA 1
ATOM 782 C C . ASP A 1 102 ? -10.536 26.250 4.323 1.00 78.25 102 ASP A C 1
ATOM 784 O O . ASP A 1 102 ? -10.318 26.574 5.493 1.00 78.25 102 ASP A O 1
ATOM 788 N N . THR A 1 103 ? -9.954 26.862 3.288 1.00 64.19 103 THR A N 1
ATOM 789 C CA . THR A 1 103 ? -9.141 28.090 3.397 1.00 64.19 103 THR A CA 1
ATOM 790 C C . THR A 1 103 ? -9.988 29.335 3.584 1.00 64.19 103 THR A C 1
ATOM 792 O O . THR A 1 103 ? -10.988 29.462 2.838 1.00 64.19 103 THR A O 1
#